Protein AF-A0A2D9CHG6-F1 (afdb_monomer)

Solvent-accessible surface area (backbone atoms only — not comparable to full-atom values): 5883 Å² total; per-residue (Å²): 114,49,80,41,68,62,41,70,30,43,48,50,45,22,53,88,40,38,80,53,91,64,85,83,32,70,37,60,97,46,50,73,53,74,99,77,63,99,70,51,74,92,71,81,63,42,44,65,33,97,81,36,70,49,79,30,78,71,52,93,71,88,81,91,80,87,86,86,68,103,59,69,75,52,68,67,57,43,32,50,53,37,67,74,51,54,76,80,78,112

Radius of gyration: 15.0 Å; Cα contacts (8 Å, |Δi|>4): 103; chains: 1; bounding box: 37×28×34 Å

pLDDT: mean 93.23, std 3.91, range [78.88, 98.38]

Foldseek 3Di:
DDWFDQLAFAIWDDDLLHTDDDDPRGPNVRRPHDPDDPQADDDDQFDADPNNPDTDNGHPDDDDDDDDDPHGDDSVRSNVVSVVCVVVPD

Structure (mmCIF, N/CA/C/O backbone):
data_AF-A0A2D9CHG6-F1
#
_entry.id   AF-A0A2D9CHG6-F1
#
loop_
_atom_site.group_PDB
_atom_site.id
_atom_site.type_symbol
_atom_site.label_atom_id
_atom_site.label_alt_id
_atom_site.label_comp_id
_atom_site.label_asym_id
_atom_site.label_entity_id
_atom_site.label_seq_id
_atom_site.pdbx_PDB_ins_code
_atom_site.Cartn_x
_atom_site.Cartn_y
_atom_site.Cartn_z
_atom_site.occupancy
_atom_site.B_iso_or_equiv
_atom_site.auth_seq_id
_atom_site.auth_comp_id
_atom_site.auth_asym_id
_atom_site.auth_atom_id
_atom_site.pdbx_PDB_model_num
ATOM 1 N N . ILE A 1 1 ? -6.969 -3.861 3.722 1.00 93.69 1 ILE A N 1
ATOM 2 C CA . ILE A 1 1 ? -5.521 -3.563 3.611 1.00 93.69 1 ILE A CA 1
ATOM 3 C C . ILE A 1 1 ? -5.358 -2.131 3.127 1.00 93.69 1 ILE A C 1
ATOM 5 O O . ILE A 1 1 ? -6.061 -1.751 2.195 1.00 93.69 1 ILE A O 1
ATOM 9 N N . THR A 1 2 ? -4.447 -1.373 3.735 1.00 96.94 2 THR A N 1
ATOM 10 C CA . THR A 1 2 ? -4.045 -0.029 3.294 1.00 96.94 2 THR A CA 1
ATOM 11 C C . THR A 1 2 ? -2.523 0.046 3.248 1.00 96.94 2 THR A C 1
ATOM 13 O O . THR A 1 2 ? -1.878 -0.223 4.255 1.00 96.94 2 THR A O 1
ATOM 16 N N . GLY A 1 3 ? -1.950 0.399 2.096 1.00 95.75 3 GLY A N 1
ATOM 17 C CA . GLY A 1 3 ? -0.525 0.714 1.964 1.00 95.75 3 GLY A CA 1
ATOM 18 C C . GLY A 1 3 ? -0.304 2.225 1.998 1.00 95.75 3 GLY A C 1
ATOM 19 O O . GLY A 1 3 ? -1.085 2.968 1.403 1.00 95.75 3 GLY A O 1
ATOM 20 N N . VAL A 1 4 ? 0.741 2.674 2.688 1.00 95.44 4 VAL A N 1
ATOM 21 C CA . VAL A 1 4 ? 1.113 4.087 2.814 1.00 95.44 4 VAL A CA 1
ATOM 22 C C . VAL A 1 4 ? 2.558 4.260 2.372 1.00 95.44 4 VAL A C 1
ATOM 24 O O . VAL A 1 4 ? 3.443 3.603 2.907 1.00 95.44 4 VAL A O 1
ATOM 27 N N . TRP A 1 5 ? 2.776 5.156 1.414 1.00 93.69 5 TRP A N 1
ATOM 28 C CA . TRP A 1 5 ? 4.089 5.616 0.970 1.00 93.69 5 TRP A CA 1
ATOM 29 C C . TRP A 1 5 ? 4.220 7.087 1.355 1.00 93.69 5 TRP A C 1
ATOM 31 O O . TRP A 1 5 ? 3.480 7.919 0.822 1.00 93.69 5 TRP A O 1
ATOM 41 N N . ASP A 1 6 ? 5.105 7.406 2.298 1.00 92.00 6 ASP A N 1
ATOM 42 C CA . ASP A 1 6 ? 5.200 8.760 2.856 1.00 92.00 6 ASP A CA 1
ATOM 43 C C . ASP A 1 6 ? 6.102 9.713 2.051 1.00 92.00 6 ASP A C 1
ATOM 45 O O . ASP A 1 6 ? 6.041 10.924 2.265 1.00 92.00 6 ASP A O 1
ATOM 49 N N . ARG A 1 7 ? 6.872 9.180 1.086 1.00 91.75 7 ARG A N 1
ATOM 50 C CA . ARG A 1 7 ? 7.912 9.886 0.303 1.00 91.75 7 ARG A CA 1
ATOM 51 C C . ARG A 1 7 ? 9.056 10.454 1.158 1.00 91.75 7 ARG A C 1
ATOM 53 O O . ARG A 1 7 ? 9.744 11.363 0.701 1.00 91.75 7 ARG A O 1
ATOM 60 N N . SER A 1 8 ? 9.220 9.970 2.381 1.00 91.62 8 SER A N 1
ATO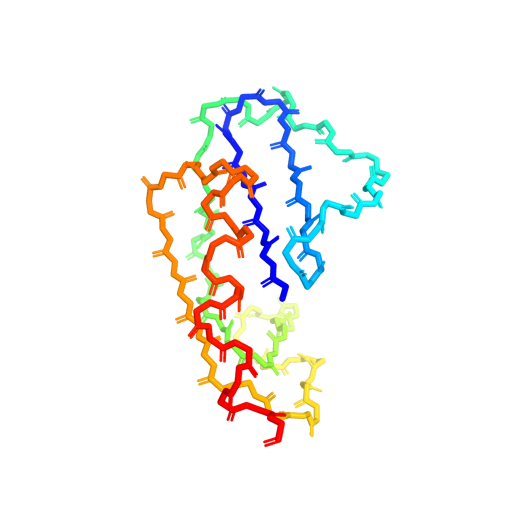M 61 C CA . SER A 1 8 ? 10.133 10.491 3.400 1.00 91.62 8 SER A CA 1
ATOM 62 C C . SER A 1 8 ? 10.686 9.349 4.263 1.00 91.62 8 SER A C 1
ATOM 64 O O . SER A 1 8 ? 10.688 9.416 5.495 1.00 91.62 8 SER A O 1
ATOM 66 N N . GLY A 1 9 ? 11.146 8.290 3.606 1.00 88.25 9 GLY A N 1
ATOM 67 C CA . GLY A 1 9 ? 11.893 7.221 4.244 1.00 88.25 9 GLY A CA 1
ATOM 68 C C . GLY A 1 9 ? 11.071 6.036 4.728 1.00 88.25 9 GLY A C 1
ATOM 69 O O . GLY A 1 9 ? 11.689 5.040 5.086 1.00 88.25 9 GLY A O 1
ATOM 70 N N . ASN A 1 10 ? 9.729 6.061 4.698 1.00 89.81 10 ASN A N 1
ATOM 71 C CA . ASN A 1 10 ? 8.935 4.941 5.216 1.00 89.81 10 ASN A CA 1
ATOM 72 C C . ASN A 1 10 ? 7.817 4.454 4.282 1.00 89.81 10 ASN A C 1
ATOM 74 O O . ASN A 1 10 ? 7.035 5.212 3.697 1.00 89.81 10 ASN A O 1
ATOM 78 N N . VAL A 1 11 ? 7.671 3.130 4.236 1.00 93.19 11 VAL A N 1
ATOM 79 C CA . VAL A 1 11 ? 6.463 2.458 3.758 1.00 93.19 11 VAL A CA 1
ATOM 80 C C . VAL A 1 11 ? 5.804 1.687 4.899 1.00 93.19 11 VAL A C 1
ATOM 82 O O . VAL A 1 11 ? 6.466 0.980 5.655 1.00 93.19 11 VAL A O 1
ATOM 85 N N . SER A 1 12 ? 4.481 1.786 5.003 1.00 94.44 12 SER A N 1
ATOM 86 C CA . SER A 1 12 ? 3.701 1.095 6.036 1.00 94.44 12 SER A CA 1
ATOM 87 C C . SER A 1 12 ? 2.540 0.332 5.418 1.00 94.44 12 SER A C 1
ATOM 89 O O . SER A 1 12 ? 1.908 0.795 4.465 1.00 94.44 12 SER A O 1
ATOM 91 N N . ILE A 1 13 ? 2.219 -0.827 5.989 1.00 96.25 13 ILE A N 1
ATOM 92 C CA . ILE A 1 13 ? 1.044 -1.619 5.622 1.00 96.25 13 ILE A CA 1
ATOM 93 C C . ILE A 1 13 ? 0.141 -1.728 6.843 1.00 96.25 13 ILE A C 1
ATOM 95 O O . ILE A 1 13 ? 0.606 -1.943 7.956 1.00 96.25 13 ILE A O 1
ATOM 99 N N . TYR A 1 14 ? -1.159 -1.571 6.618 1.00 97.50 14 TYR A N 1
ATOM 100 C CA . TYR A 1 14 ? -2.188 -1.736 7.629 1.00 97.50 14 TYR A CA 1
ATOM 101 C C . TYR A 1 14 ? -3.151 -2.844 7.208 1.00 97.50 14 TYR A C 1
ATOM 103 O O . TYR A 1 14 ? -3.701 -2.819 6.097 1.00 97.50 14 TYR A O 1
ATOM 111 N N . VAL A 1 15 ? -3.404 -3.784 8.112 1.00 96.62 15 VAL A N 1
ATOM 112 C CA . VAL A 1 15 ? -4.419 -4.833 7.979 1.00 96.62 15 VAL A CA 1
ATOM 113 C C . VAL A 1 15 ? -5.515 -4.535 8.996 1.00 96.62 15 VAL A C 1
ATOM 115 O O . VAL A 1 15 ? -5.238 -4.247 10.156 1.00 96.62 15 VAL A O 1
ATOM 118 N N . ASP A 1 16 ? -6.764 -4.491 8.530 1.00 95.88 16 ASP A N 1
ATOM 119 C CA . ASP A 1 16 ? -7.944 -4.224 9.367 1.00 95.88 16 ASP A CA 1
ATOM 120 C C . ASP A 1 16 ? -7.842 -2.961 10.241 1.00 95.88 16 ASP A C 1
ATOM 122 O O . ASP A 1 16 ? -8.282 -2.913 11.388 1.00 95.88 16 ASP A O 1
ATOM 126 N N . GLY A 1 17 ? -7.234 -1.910 9.682 1.00 97.00 17 GLY A N 1
ATOM 127 C CA . GLY A 1 17 ? -7.060 -0.618 10.348 1.00 97.00 17 GLY A CA 1
ATOM 128 C C . GLY A 1 17 ? -5.857 -0.532 11.296 1.00 97.00 17 GLY A C 1
ATOM 129 O O . GLY A 1 17 ? -5.589 0.551 11.809 1.00 97.00 17 GLY A O 1
ATOM 130 N N . THR A 1 18 ? -5.112 -1.621 11.496 1.00 97.56 18 THR A N 1
ATOM 131 C CA . THR A 1 18 ? -3.955 -1.695 12.403 1.00 97.56 18 THR A CA 1
ATOM 132 C C . THR A 1 18 ? -2.662 -1.857 11.611 1.00 97.56 18 THR A C 1
ATOM 134 O O . THR A 1 18 ? -2.651 -2.555 10.600 1.00 97.56 18 THR A O 1
ATOM 137 N N . ALA A 1 19 ? -1.581 -1.198 12.041 1.00 96.00 19 ALA A N 1
ATOM 138 C CA . ALA A 1 19 ? -0.276 -1.328 11.395 1.00 96.00 19 ALA A CA 1
ATOM 139 C C . ALA A 1 19 ? 0.247 -2.763 11.532 1.00 96.00 19 ALA A C 1
ATOM 141 O O . ALA A 1 19 ? 0.210 -3.336 12.620 1.00 96.00 19 ALA A O 1
ATOM 142 N N . ASP A 1 20 ? 0.737 -3.315 10.430 1.00 95.88 20 ASP A N 1
ATOM 143 C CA . ASP A 1 20 ? 1.411 -4.6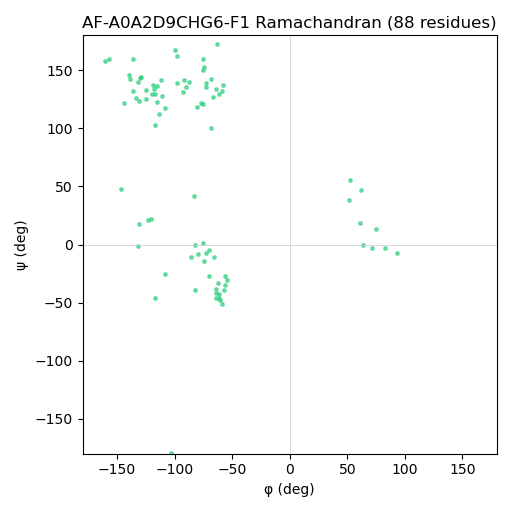06 10.389 1.00 95.88 20 ASP A CA 1
ATOM 144 C C . ASP A 1 20 ? 2.936 -4.414 10.405 1.00 95.88 20 ASP A C 1
ATOM 146 O O . ASP A 1 20 ? 3.451 -3.324 10.136 1.00 95.88 20 ASP A O 1
ATOM 150 N N . THR A 1 21 ? 3.676 -5.471 10.728 1.00 91.62 21 THR A N 1
ATOM 151 C CA . THR A 1 21 ? 5.141 -5.435 10.742 1.00 91.62 21 THR A CA 1
ATOM 152 C C . THR A 1 21 ? 5.683 -5.600 9.331 1.00 91.62 21 THR A C 1
ATOM 154 O O . THR A 1 21 ? 5.504 -6.639 8.700 1.00 91.62 21 THR A O 1
ATOM 157 N N . VAL A 1 22 ? 6.403 -4.589 8.847 1.00 85.50 22 VAL A N 1
ATOM 158 C CA . VAL A 1 22 ? 7.056 -4.620 7.535 1.00 85.50 22 VAL A CA 1
ATOM 159 C C . VAL A 1 22 ? 8.566 -4.741 7.725 1.00 85.50 22 VAL A C 1
ATOM 161 O O . VAL A 1 22 ? 9.210 -3.855 8.284 1.00 85.50 22 VAL A O 1
ATOM 164 N N . SER A 1 23 ? 9.153 -5.838 7.247 1.00 87.38 23 SER A N 1
ATOM 165 C CA . SER A 1 23 ? 10.608 -5.953 7.110 1.00 87.38 23 SER A CA 1
ATOM 166 C C . SER A 1 23 ? 11.083 -5.086 5.941 1.00 87.38 23 SER A C 1
ATOM 168 O O . SER A 1 23 ? 10.491 -5.165 4.866 1.00 87.38 23 SER A O 1
ATOM 170 N N . ASN A 1 24 ? 12.169 -4.326 6.118 1.00 83.44 24 ASN A N 1
ATOM 171 C CA . ASN A 1 24 ? 12.722 -3.410 5.105 1.00 83.44 24 ASN A CA 1
ATOM 172 C C . ASN A 1 24 ? 11.751 -2.286 4.695 1.00 83.44 24 ASN A C 1
ATOM 174 O O . ASN A 1 24 ? 11.555 -2.022 3.512 1.00 83.44 24 ASN A O 1
ATOM 178 N N . ALA A 1 25 ? 11.140 -1.628 5.683 1.00 85.50 25 ALA A N 1
ATOM 179 C CA . ALA A 1 25 ? 10.241 -0.489 5.479 1.00 85.50 25 ALA A CA 1
ATOM 180 C C . ALA A 1 25 ? 10.950 0.821 5.068 1.00 85.50 25 ALA A C 1
ATOM 182 O O . ALA A 1 25 ? 10.274 1.804 4.770 1.00 85.50 25 ALA A O 1
ATOM 183 N N . ASP A 1 26 ? 12.285 0.840 5.076 1.00 89.62 26 ASP A N 1
ATOM 184 C CA . ASP A 1 26 ? 13.097 2.010 4.739 1.00 89.62 26 ASP A CA 1
ATOM 185 C C . ASP A 1 26 ? 13.108 2.247 3.222 1.00 89.62 26 ASP A C 1
ATOM 187 O O . ASP A 1 26 ? 13.522 1.388 2.439 1.00 89.62 26 ASP A O 1
ATOM 191 N N . ILE A 1 27 ? 12.650 3.430 2.821 1.00 90.12 27 ILE A N 1
ATOM 192 C CA . ILE A 1 27 ? 12.646 3.907 1.434 1.00 90.12 27 ILE A CA 1
ATOM 193 C C . ILE A 1 27 ? 13.450 5.204 1.271 1.00 90.12 27 ILE A C 1
ATOM 195 O O . ILE A 1 27 ? 13.226 5.928 0.310 1.00 90.12 27 ILE A O 1
ATOM 199 N N . SER A 1 28 ? 14.384 5.508 2.175 1.00 93.31 28 SER A N 1
ATOM 200 C CA . SER A 1 28 ? 15.177 6.753 2.179 1.00 93.31 28 SER A CA 1
ATOM 201 C C . SER A 1 28 ? 15.918 7.024 0.865 1.00 93.31 28 SER A C 1
ATOM 203 O O . SER A 1 28 ? 16.079 8.170 0.451 1.00 93.31 28 SER A O 1
ATOM 205 N N . ALA A 1 29 ? 16.311 5.971 0.142 1.00 93.00 29 ALA A N 1
ATOM 206 C CA . ALA A 1 29 ? 16.896 6.079 -1.198 1.00 93.00 29 ALA A CA 1
ATOM 207 C C . ALA A 1 29 ? 15.924 6.625 -2.269 1.00 93.00 29 ALA A C 1
ATOM 209 O O . ALA A 1 29 ? 16.340 6.900 -3.392 1.00 93.00 29 ALA A O 1
ATOM 210 N N . LEU A 1 30 ? 14.636 6.735 -1.942 1.00 91.50 30 LEU A N 1
ATOM 211 C CA . LEU A 1 30 ? 13.530 7.153 -2.804 1.00 91.50 30 LEU A CA 1
ATOM 212 C C . LEU A 1 30 ? 12.798 8.374 -2.209 1.00 91.50 30 LEU A C 1
ATOM 214 O O . LEU A 1 30 ? 11.639 8.637 -2.543 1.00 91.50 30 LEU A O 1
ATOM 218 N N . ASP A 1 31 ? 13.459 9.120 -1.320 1.00 92.94 31 ASP A N 1
ATOM 219 C CA . ASP A 1 31 ? 12.911 10.329 -0.709 1.00 92.94 31 ASP A CA 1
ATOM 220 C C . ASP A 1 31 ? 12.538 11.376 -1.756 1.00 92.94 31 ASP A C 1
ATOM 222 O O . ASP A 1 31 ? 13.296 11.696 -2.670 1.00 92.94 31 ASP A O 1
ATOM 226 N N . GLY A 1 32 ? 11.329 11.918 -1.626 1.00 91.38 32 GLY A N 1
ATOM 227 C CA . GLY A 1 32 ? 10.780 12.874 -2.579 1.00 91.38 32 GLY A CA 1
ATOM 228 C C . GLY A 1 32 ? 10.393 12.273 -3.933 1.00 91.38 32 GLY A C 1
ATOM 229 O O . GLY A 1 32 ? 9.787 12.982 -4.739 1.00 91.38 32 GLY A O 1
ATOM 230 N N . GLU A 1 33 ? 10.626 10.986 -4.190 1.00 91.62 33 GLU A N 1
ATOM 231 C CA . GLU A 1 33 ? 10.255 10.370 -5.463 1.00 91.62 33 GLU A CA 1
ATOM 232 C C . GLU A 1 33 ? 8.742 10.133 -5.573 1.00 91.62 33 GLU A C 1
ATOM 234 O O . GLU A 1 33 ? 8.008 9.983 -4.585 1.00 91.62 33 GLU A O 1
ATOM 239 N N . ASN A 1 34 ? 8.254 10.130 -6.814 1.00 88.62 34 ASN A N 1
ATOM 240 C CA . ASN A 1 34 ? 6.879 9.760 -7.136 1.00 88.62 34 ASN A CA 1
ATOM 241 C C . ASN A 1 34 ? 6.804 8.262 -7.447 1.00 88.62 34 ASN A C 1
ATOM 243 O O . ASN A 1 34 ? 7.639 7.739 -8.186 1.00 88.62 34 ASN A O 1
ATOM 247 N N . ILE A 1 35 ? 5.735 7.588 -7.008 1.00 87.00 35 ILE A N 1
ATOM 248 C CA . ILE A 1 35 ? 5.422 6.242 -7.507 1.00 87.00 35 ILE A CA 1
ATOM 249 C C . ILE A 1 35 ? 5.005 6.377 -8.971 1.00 87.00 35 ILE A C 1
ATOM 251 O O . ILE A 1 35 ? 3.878 6.761 -9.287 1.00 87.00 35 ILE A O 1
ATOM 255 N N . SER A 1 36 ? 5.929 6.077 -9.877 1.00 86.19 36 SER A N 1
ATOM 256 C CA . SER A 1 36 ? 5.699 6.162 -11.312 1.00 86.19 36 SER A CA 1
ATOM 257 C C . SER A 1 36 ? 6.327 4.974 -12.028 1.00 86.19 36 SER A C 1
ATOM 259 O O . SER A 1 36 ? 7.394 4.484 -11.666 1.00 86.19 36 SER A O 1
ATOM 261 N N . HIS A 1 37 ? 5.639 4.479 -13.054 1.00 85.69 37 HIS A N 1
ATOM 262 C CA . HIS A 1 37 ? 6.183 3.461 -13.940 1.00 85.69 37 HIS A CA 1
ATOM 263 C C . HIS A 1 37 ? 5.688 3.720 -15.363 1.00 85.69 37 HIS A C 1
ATOM 265 O O . HIS A 1 37 ? 4.488 3.733 -15.622 1.00 85.69 37 HIS A O 1
ATOM 271 N N . SER A 1 38 ? 6.607 3.915 -16.309 1.00 84.81 38 SER A N 1
ATOM 272 C CA . SER A 1 38 ? 6.285 4.379 -17.671 1.00 84.81 38 SER A CA 1
ATOM 273 C C . SER A 1 38 ? 5.635 3.322 -18.569 1.00 84.81 38 SER A C 1
ATOM 275 O O . SER A 1 38 ? 5.106 3.644 -19.628 1.00 84.81 38 SER A O 1
ATOM 277 N N . SER A 1 39 ? 5.688 2.047 -18.174 1.0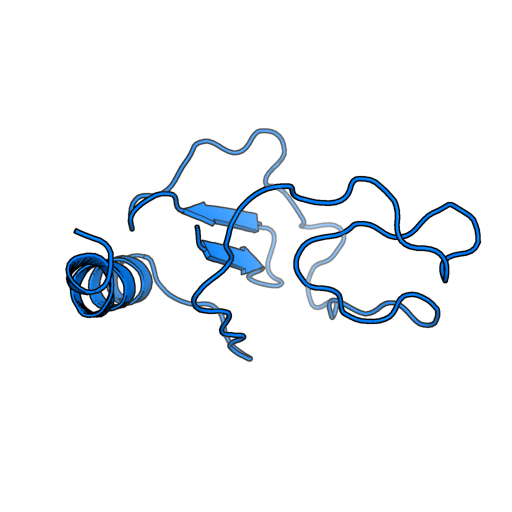0 87.75 39 SER A N 1
ATOM 278 C CA . SER A 1 39 ? 5.291 0.916 -19.031 1.00 87.75 39 SER A CA 1
ATOM 279 C C . SER A 1 39 ? 4.352 -0.097 -18.372 1.00 87.75 39 SER A C 1
ATOM 281 O O . SER A 1 39 ? 3.939 -1.050 -19.026 1.00 87.75 39 SER A O 1
ATOM 283 N N . ILE A 1 40 ? 3.984 0.097 -17.100 1.00 89.19 40 ILE A N 1
ATOM 284 C CA . ILE A 1 40 ? 3.052 -0.791 -16.387 1.00 89.19 40 ILE A CA 1
ATOM 285 C C . ILE A 1 40 ? 1.812 0.030 -16.063 1.00 89.19 40 ILE A C 1
ATOM 287 O O . ILE A 1 40 ? 1.898 1.076 -15.429 1.00 89.19 40 ILE A O 1
ATOM 291 N N . ARG A 1 41 ? 0.657 -0.449 -16.527 1.00 87.69 41 ARG A N 1
ATOM 292 C CA . ARG A 1 41 ? -0.641 0.151 -16.206 1.00 87.69 41 ARG A CA 1
ATOM 293 C C . ARG A 1 41 ? -1.039 -0.208 -14.777 1.00 87.69 41 ARG A C 1
ATOM 295 O O . ARG A 1 41 ? -0.711 -1.300 -14.313 1.00 87.69 41 ARG A O 1
ATOM 302 N N . PHE A 1 42 ? -1.797 0.675 -14.129 1.00 89.62 42 PHE A N 1
ATOM 303 C CA . PHE A 1 42 ? -2.474 0.354 -12.875 1.00 89.62 42 PHE A CA 1
ATOM 304 C C . PHE A 1 42 ? -3.412 -0.846 -13.071 1.00 89.62 42 PHE A C 1
ATOM 306 O O . PHE A 1 42 ? -4.100 -0.943 -14.092 1.00 89.62 42 PHE A O 1
ATOM 313 N N . ARG A 1 43 ? -3.409 -1.777 -12.115 1.00 92.12 43 ARG A N 1
ATOM 314 C CA . ARG A 1 43 ? -4.164 -3.033 -12.167 1.00 92.12 43 ARG A CA 1
ATOM 315 C C . ARG A 1 43 ? -4.750 -3.329 -10.798 1.00 92.12 43 ARG A C 1
ATOM 317 O O . ARG A 1 43 ? -4.117 -3.070 -9.780 1.00 92.12 43 ARG A O 1
ATOM 324 N N . ILE A 1 44 ? -5.932 -3.930 -10.801 1.00 95.38 44 ILE A N 1
ATOM 325 C CA . ILE A 1 44 ? -6.575 -4.495 -9.617 1.00 95.38 44 ILE A CA 1
ATOM 326 C C . ILE A 1 44 ? -6.718 -6.001 -9.867 1.00 95.38 44 ILE A C 1
ATOM 328 O O . ILE A 1 44 ? -7.091 -6.409 -10.966 1.00 95.38 44 ILE A O 1
ATOM 332 N N . GLY A 1 45 ? -6.370 -6.828 -8.876 1.00 96.12 45 GLY A N 1
ATOM 333 C CA . GLY A 1 45 ? -6.537 -8.288 -8.938 1.00 96.12 45 GLY A CA 1
ATOM 334 C C . GLY A 1 45 ? -5.538 -9.046 -9.823 1.00 96.12 45 GLY A C 1
ATOM 335 O O . GLY A 1 45 ? -5.764 -10.213 -10.129 1.00 96.12 45 GLY A O 1
ATOM 336 N N . SER A 1 46 ? -4.446 -8.412 -10.260 1.00 95.94 46 SER A N 1
ATOM 337 C CA . SER A 1 46 ? -3.376 -9.077 -11.017 1.00 95.94 46 SER A CA 1
ATOM 338 C C . SER A 1 46 ? -2.044 -8.340 -10.903 1.00 95.94 46 SER A C 1
ATOM 340 O O . SER A 1 46 ? -2.007 -7.140 -10.627 1.00 95.94 46 SER A O 1
ATOM 342 N N . TYR A 1 47 ? -0.958 -9.053 -11.184 1.00 94.06 47 TYR A N 1
ATOM 343 C CA . TYR A 1 47 ? 0.367 -8.503 -11.455 1.00 94.06 47 TYR A CA 1
ATOM 344 C C . TYR A 1 47 ? 0.638 -8.440 -12.971 1.00 94.06 47 TYR A C 1
ATOM 3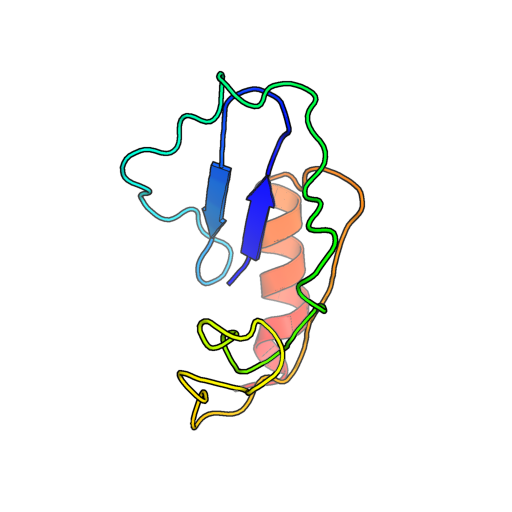46 O O . TYR A 1 47 ? -0.105 -9.003 -13.776 1.00 94.06 47 TYR A O 1
ATOM 354 N N . ALA A 1 48 ? 1.691 -7.735 -13.389 1.00 94.38 48 ALA A N 1
ATOM 355 C CA . ALA A 1 48 ? 2.110 -7.693 -14.789 1.00 94.38 48 ALA A CA 1
ATOM 356 C C . ALA A 1 48 ? 3.169 -8.772 -15.070 1.00 94.38 48 ALA A C 1
ATOM 358 O O . ALA A 1 48 ? 4.156 -8.874 -14.350 1.00 94.38 48 ALA A O 1
ATOM 359 N N . ALA A 1 49 ? 3.003 -9.555 -16.137 1.00 94.62 49 ALA A N 1
ATOM 360 C CA . ALA A 1 49 ? 4.061 -10.441 -16.622 1.00 94.62 49 ALA A CA 1
ATOM 361 C C . ALA A 1 49 ? 5.292 -9.634 -17.092 1.00 94.62 49 ALA A C 1
ATOM 363 O O . ALA A 1 49 ? 5.225 -8.414 -17.244 1.00 94.62 49 ALA A O 1
ATOM 364 N N . ASN A 1 50 ? 6.401 -10.308 -17.415 1.00 93.81 50 ASN A N 1
ATOM 365 C CA . ASN A 1 50 ? 7.645 -9.653 -17.861 1.00 93.81 50 ASN A CA 1
ATOM 366 C C . ASN A 1 50 ? 7.465 -8.744 -19.091 1.00 93.81 50 ASN A C 1
ATOM 368 O O . ASN A 1 50 ? 8.179 -7.756 -19.246 1.00 93.81 50 ASN A O 1
ATOM 372 N N . ASN A 1 51 ? 6.477 -9.031 -19.944 1.00 93.56 51 ASN A N 1
ATOM 373 C CA . ASN A 1 51 ? 6.119 -8.177 -21.080 1.00 93.56 51 ASN A CA 1
ATOM 374 C C . ASN A 1 51 ? 5.351 -6.898 -20.682 1.00 93.56 51 ASN A C 1
ATOM 376 O O . ASN A 1 51 ? 4.944 -6.140 -21.558 1.00 93.56 51 ASN A O 1
ATOM 380 N N . LYS A 1 52 ? 5.112 -6.673 -19.382 1.00 92.31 52 LYS A N 1
ATOM 381 C CA . LYS A 1 52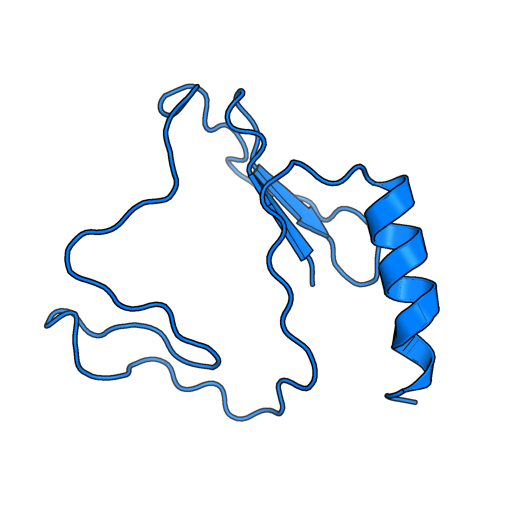 ? 4.446 -5.514 -18.758 1.00 92.31 52 LYS A CA 1
ATOM 382 C C . LYS A 1 52 ? 2.970 -5.316 -19.144 1.00 92.31 52 LYS A C 1
ATOM 384 O O . LYS A 1 52 ? 2.292 -4.416 -18.636 1.00 92.31 52 LYS A O 1
ATOM 389 N N . VAL A 1 53 ? 2.433 -6.187 -19.998 1.00 91.50 53 VAL A N 1
ATOM 390 C CA . VAL A 1 53 ? 1.101 -6.062 -20.605 1.00 91.50 53 VAL A CA 1
ATOM 391 C C . VAL A 1 53 ? 0.184 -7.210 -20.197 1.00 91.50 53 VAL A C 1
ATOM 393 O O . VAL A 1 53 ? -0.955 -6.953 -19.799 1.00 91.50 53 VAL A O 1
ATOM 396 N N . SER A 1 54 ? 0.658 -8.451 -20.246 1.00 94.31 54 SER A N 1
ATOM 397 C CA . SER A 1 54 ? -0.155 -9.614 -19.894 1.00 94.31 54 SER A CA 1
ATOM 398 C C . SER A 1 54 ? -0.382 -9.680 -18.381 1.00 94.31 54 SER A C 1
ATOM 400 O O . SER A 1 54 ? 0.552 -9.409 -17.621 1.00 94.31 54 SER A O 1
ATOM 402 N N . PRO A 1 55 ? -1.598 -10.020 -17.920 1.00 94.50 55 PRO A N 1
ATOM 403 C CA . PRO A 1 55 ? -1.828 -10.277 -16.507 1.00 94.50 55 PRO A CA 1
ATOM 404 C C . PRO A 1 55 ? -1.116 -11.570 -16.078 1.00 94.50 55 PRO A C 1
ATOM 406 O O . PRO A 1 55 ? -1.075 -12.548 -16.821 1.00 94.50 55 PRO A O 1
ATOM 409 N N . LEU A 1 56 ? -0.567 -11.561 -14.870 1.00 96.44 56 LEU A N 1
ATOM 410 C CA . LEU A 1 56 ? 0.054 -12.690 -14.177 1.00 96.44 56 LEU A CA 1
ATOM 411 C C . LEU A 1 56 ? -0.428 -12.675 -12.717 1.00 96.44 56 LEU A C 1
ATOM 413 O O . LEU A 1 56 ? -0.861 -11.629 -12.242 1.00 96.44 56 LEU A O 1
ATOM 417 N N . LEU A 1 57 ? -0.353 -13.800 -11.998 1.00 95.75 57 LEU A N 1
ATOM 418 C CA . LEU A 1 57 ? -0.755 -13.893 -10.581 1.00 95.75 57 LEU A CA 1
ATOM 419 C C . LEU A 1 57 ? -2.180 -13.356 -10.339 1.00 95.75 57 LEU A C 1
ATOM 421 O O . LEU A 1 57 ? -2.389 -12.424 -9.562 1.00 95.75 57 LEU A O 1
ATOM 425 N N . LEU A 1 58 ? -3.155 -13.903 -11.070 1.00 96.94 58 LEU A N 1
ATOM 426 C CA . LEU A 1 58 ? -4.558 -13.510 -10.940 1.00 96.94 58 LEU A CA 1
ATOM 427 C C . LEU A 1 58 ? -5.066 -13.808 -9.524 1.00 96.94 58 LEU A C 1
ATOM 429 O O . LEU A 1 58 ? -4.917 -14.926 -9.032 1.00 96.94 58 LEU A O 1
ATOM 433 N N . TRP A 1 59 ? -5.687 -12.816 -8.889 1.00 96.81 59 TRP A N 1
ATOM 434 C CA . TRP A 1 59 ? -6.334 -12.985 -7.593 1.00 96.81 59 TRP A CA 1
ATOM 435 C C . TRP A 1 59 ? -7.682 -13.701 -7.773 1.00 96.81 59 TRP A C 1
ATOM 437 O O . TRP A 1 59 ? -8.537 -13.180 -8.489 1.00 96.81 59 TRP A O 1
ATOM 447 N N . PRO A 1 60 ? -7.912 -14.863 -7.133 1.00 96.50 60 PRO A N 1
ATOM 448 C CA . PRO A 1 60 ? -9.147 -15.627 -7.314 1.00 96.50 60 PRO A CA 1
ATOM 449 C C . PRO A 1 60 ? -10.325 -15.121 -6.459 1.00 96.50 60 PRO A C 1
ATOM 451 O O . PRO A 1 60 ? -11.401 -15.711 -6.502 1.00 96.50 60 PRO A O 1
ATOM 454 N N . GLY A 1 61 ? -10.134 -14.073 -5.650 1.00 94.75 61 GLY A N 1
ATOM 455 C CA . GLY A 1 61 ? -11.156 -13.539 -4.748 1.00 94.75 61 GLY A CA 1
ATOM 456 C C . GLY A 1 61 ? -11.820 -12.249 -5.237 1.00 94.75 61 GLY A C 1
ATOM 457 O O . GLY A 1 61 ? -11.481 -11.689 -6.277 1.00 94.75 61 GLY A O 1
ATOM 458 N N . ASN A 1 62 ? -12.744 -11.735 -4.426 1.00 93.81 62 ASN A N 1
ATOM 459 C CA . ASN A 1 62 ? -13.441 -10.479 -4.698 1.00 93.81 62 ASN A CA 1
ATOM 460 C C . ASN A 1 62 ? -12.686 -9.286 -4.094 1.00 93.81 62 ASN A C 1
ATOM 462 O O . ASN A 1 62 ? -12.267 -9.332 -2.939 1.00 93.81 62 ASN A O 1
ATOM 466 N N . ILE A 1 63 ? -12.553 -8.200 -4.858 1.00 94.75 63 ILE A N 1
ATOM 467 C CA . ILE A 1 63 ? -12.014 -6.915 -4.388 1.00 94.75 63 ILE A CA 1
ATOM 468 C C . ILE A 1 63 ? -13.138 -5.888 -4.508 1.00 94.75 63 ILE A C 1
ATOM 470 O O . ILE A 1 63 ? -13.466 -5.451 -5.606 1.00 94.75 63 ILE A O 1
ATOM 474 N N . ALA A 1 64 ? -13.760 -5.539 -3.382 1.00 93.62 64 ALA A N 1
ATOM 475 C CA . ALA A 1 64 ? -14.984 -4.737 -3.393 1.00 93.62 64 ALA A CA 1
ATOM 476 C C . ALA A 1 64 ? -14.742 -3.226 -3.532 1.00 93.62 64 ALA A C 1
ATOM 478 O O . ALA A 1 64 ? -15.481 -2.540 -4.231 1.00 93.62 64 ALA A O 1
ATOM 479 N N . THR A 1 65 ? -13.709 -2.705 -2.866 1.00 92.88 65 THR A N 1
ATOM 480 C CA . THR A 1 65 ? -13.433 -1.265 -2.804 1.00 92.88 65 THR A CA 1
ATOM 481 C C . THR A 1 65 ? -11.944 -1.020 -3.000 1.00 92.88 65 THR A C 1
ATOM 483 O O . THR A 1 65 ? -11.114 -1.652 -2.349 1.00 92.88 65 THR A O 1
ATOM 486 N N . THR A 1 66 ? -11.591 -0.082 -3.878 1.00 94.94 66 THR A N 1
ATOM 487 C CA . THR A 1 66 ? -10.212 0.388 -4.070 1.00 94.94 66 THR A CA 1
ATOM 488 C C . THR A 1 66 ? -10.215 1.908 -4.107 1.00 94.94 66 THR A C 1
ATOM 490 O O . THR A 1 66 ? -10.965 2.510 -4.871 1.00 94.94 66 THR A O 1
ATOM 493 N N . MET A 1 67 ? -9.400 2.526 -3.255 1.00 95.38 67 MET A N 1
ATOM 494 C CA . MET A 1 67 ? -9.278 3.978 -3.130 1.00 95.38 67 MET A CA 1
ATOM 495 C C . MET A 1 67 ? -7.800 4.362 -3.193 1.00 95.38 67 MET A C 1
ATOM 497 O O . MET A 1 67 ? -6.953 3.639 -2.670 1.00 95.38 67 MET A O 1
ATOM 501 N N . LEU A 1 68 ? -7.501 5.499 -3.820 1.00 94.62 68 LEU A N 1
ATOM 502 C CA . LEU A 1 68 ? -6.161 6.075 -3.895 1.00 94.62 68 LEU A CA 1
ATOM 503 C C . LEU A 1 68 ? -6.210 7.509 -3.368 1.00 94.62 68 LEU A C 1
ATOM 505 O O . LEU A 1 68 ? -7.079 8.286 -3.762 1.00 94.62 68 LEU A O 1
ATOM 509 N N . TYR A 1 69 ? -5.267 7.852 -2.495 1.00 95.81 69 TYR A N 1
ATOM 510 C CA . TYR A 1 69 ? -5.156 9.175 -1.893 1.00 95.81 69 TYR A CA 1
ATOM 511 C C . TYR A 1 69 ? -3.828 9.804 -2.309 1.00 95.81 69 TYR A C 1
ATOM 513 O O . TYR A 1 69 ? -2.775 9.200 -2.134 1.00 95.81 69 TYR A O 1
ATOM 521 N N . PHE A 1 70 ? -3.860 11.038 -2.815 1.00 93.62 70 PHE A N 1
ATOM 522 C CA . PHE A 1 70 ? -2.654 11.806 -3.160 1.00 93.62 70 PHE A CA 1
ATOM 523 C C . PHE A 1 70 ? -2.051 12.510 -1.938 1.00 93.62 70 PHE A C 1
ATOM 525 O O . PHE A 1 70 ? -1.679 13.679 -1.989 1.00 93.62 70 PHE A O 1
ATOM 532 N N . ARG A 1 71 ? -2.022 11.801 -0.809 1.00 94.69 71 ARG A N 1
ATOM 533 C CA . ARG A 1 71 ? -1.422 12.230 0.453 1.00 94.69 71 ARG A CA 1
ATOM 534 C C . ARG A 1 71 ? -1.157 11.020 1.336 1.00 94.69 71 ARG A C 1
ATOM 536 O O . ARG A 1 71 ? -1.848 10.007 1.229 1.00 94.69 71 ARG A O 1
ATOM 543 N N . THR A 1 72 ? -0.235 11.181 2.270 1.00 95.19 72 THR A N 1
ATOM 544 C CA . THR A 1 72 ? -0.023 10.232 3.360 1.00 95.19 72 THR A CA 1
ATOM 545 C C . THR A 1 72 ? -1.242 10.247 4.285 1.00 95.19 72 THR A C 1
ATOM 547 O O . THR A 1 72 ? -1.691 11.313 4.720 1.00 95.19 72 THR A O 1
ATOM 550 N N . LEU A 1 73 ? -1.814 9.073 4.553 1.00 97.62 73 LEU A N 1
ATOM 551 C CA . LEU A 1 73 ? -2.850 8.914 5.574 1.00 97.62 73 LEU A CA 1
ATOM 552 C C . LEU A 1 73 ? -2.191 8.644 6.928 1.00 97.62 73 LEU A C 1
ATOM 554 O O . LEU A 1 73 ? -1.242 7.867 7.014 1.00 97.62 73 LEU A O 1
ATOM 558 N N . SER A 1 74 ? -2.728 9.243 7.985 1.00 97.12 74 SER A N 1
ATOM 559 C CA . SER A 1 74 ? -2.366 8.900 9.362 1.00 97.12 74 SER A CA 1
ATOM 560 C C . SER A 1 74 ? -3.004 7.575 9.801 1.00 97.12 74 SER A C 1
ATOM 562 O O . SER A 1 74 ? -4.031 7.151 9.266 1.00 97.12 74 SER A O 1
ATOM 564 N N . SER A 1 75 ? -2.445 6.940 10.834 1.00 96.88 75 SER A N 1
ATOM 565 C CA . SER A 1 75 ? -3.009 5.714 11.425 1.00 96.88 75 SER A CA 1
ATOM 566 C C . SER A 1 75 ? -4.455 5.899 11.901 1.00 96.88 75 SER A C 1
ATOM 568 O O . SER A 1 75 ? -5.293 5.024 11.683 1.00 96.88 75 SER A O 1
ATOM 570 N N . THR A 1 76 ? -4.776 7.057 12.484 1.00 98.38 76 THR A N 1
ATOM 571 C CA . THR A 1 76 ? -6.137 7.403 12.918 1.00 98.38 76 THR A CA 1
ATOM 572 C C . THR A 1 76 ? -7.115 7.435 11.747 1.00 98.38 76 THR A C 1
ATOM 574 O O . THR A 1 76 ? -8.192 6.847 11.837 1.00 98.38 76 THR A O 1
ATOM 577 N N . GLU A 1 77 ? -6.749 8.071 10.633 1.00 98.38 77 GLU A N 1
ATOM 578 C CA . GLU A 1 77 ? -7.602 8.128 9.438 1.00 98.38 77 GLU A CA 1
ATOM 579 C C . GLU A 1 77 ? -7.818 6.742 8.830 1.00 98.38 77 GLU A C 1
ATOM 581 O O . GLU A 1 77 ? -8.920 6.408 8.398 1.00 98.38 77 GLU A O 1
ATOM 586 N N . ILE A 1 78 ? -6.781 5.905 8.828 1.00 98.31 78 ILE A N 1
ATOM 587 C CA . ILE A 1 78 ? -6.862 4.533 8.321 1.00 98.31 78 ILE A CA 1
ATOM 588 C C . ILE A 1 78 ? -7.829 3.701 9.169 1.00 98.31 78 ILE A C 1
ATOM 590 O O . ILE A 1 78 ? -8.698 3.021 8.617 1.00 98.31 78 IL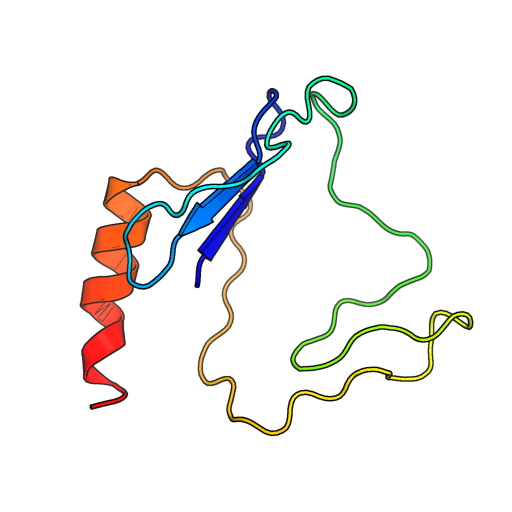E A O 1
ATOM 594 N N . LEU A 1 79 ? -7.734 3.793 10.498 1.00 98.31 79 LEU A N 1
ATOM 595 C CA . LEU A 1 79 ? -8.641 3.103 11.414 1.00 98.31 79 LEU A CA 1
ATOM 596 C C . LEU A 1 79 ? -10.088 3.601 11.269 1.00 98.31 79 LEU A C 1
ATOM 598 O O . LEU A 1 79 ? -11.025 2.799 11.263 1.00 98.31 79 LEU A O 1
ATOM 602 N N . GLN A 1 80 ? -10.283 4.913 11.126 1.00 98.25 80 GLN A N 1
ATOM 603 C CA . GLN A 1 80 ? -11.602 5.500 10.882 1.00 98.25 80 GLN A CA 1
ATOM 604 C C . GLN A 1 80 ? -12.210 4.986 9.571 1.00 98.25 80 GLN A C 1
ATOM 606 O O . GLN A 1 80 ? -13.349 4.517 9.571 1.00 98.25 80 GLN A O 1
ATOM 611 N N . ASN A 1 81 ? -11.442 4.984 8.478 1.00 97.00 81 ASN A N 1
ATOM 612 C CA . ASN A 1 81 ? -11.891 4.477 7.180 1.00 97.00 81 ASN A CA 1
ATOM 613 C C . ASN A 1 81 ? -12.250 2.985 7.234 1.00 97.00 81 ASN A C 1
ATOM 615 O O . ASN A 1 81 ? -13.279 2.581 6.690 1.00 97.00 81 ASN A O 1
ATOM 619 N N . TYR A 1 82 ? -11.441 2.167 7.916 1.00 96.81 82 TYR A N 1
ATOM 620 C CA . TYR A 1 82 ? -11.746 0.750 8.120 1.00 96.81 82 TYR A CA 1
ATOM 621 C C . TYR A 1 82 ? -13.079 0.566 8.855 1.00 96.81 82 TYR A C 1
ATOM 623 O O . TYR A 1 82 ? -13.970 -0.130 8.364 1.0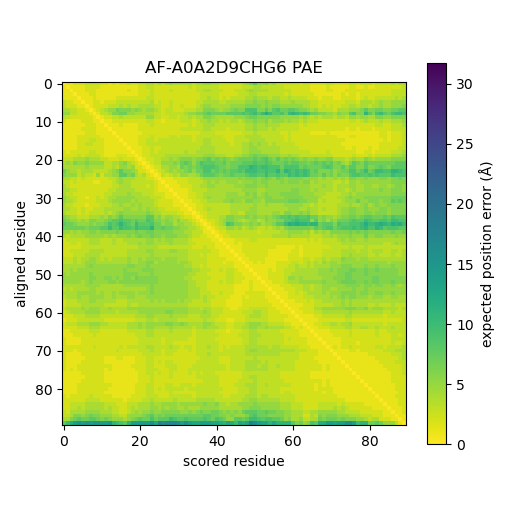0 96.81 82 TYR A O 1
ATOM 631 N N . ASN A 1 83 ? -13.259 1.244 9.991 1.00 97.31 83 ASN A N 1
ATOM 632 C CA . ASN A 1 83 ? -14.485 1.142 10.780 1.00 97.31 83 ASN A CA 1
ATOM 633 C C . ASN A 1 83 ? -15.729 1.626 10.022 1.00 97.31 83 ASN A C 1
ATOM 635 O O . ASN A 1 83 ? -16.801 1.054 10.207 1.00 97.31 83 ASN A O 1
ATOM 639 N N . ALA A 1 84 ? -15.590 2.621 9.143 1.00 96.56 84 ALA A N 1
ATOM 640 C CA . ALA A 1 84 ? -16.687 3.126 8.322 1.00 96.56 84 ALA A CA 1
ATOM 641 C C . ALA A 1 84 ? -17.148 2.141 7.230 1.00 96.56 84 ALA A C 1
ATOM 643 O O . ALA A 1 84 ? -18.303 2.191 6.804 1.00 96.56 84 ALA A O 1
ATOM 644 N N . LEU A 1 85 ? -16.265 1.255 6.752 1.00 93.75 85 LEU A N 1
ATOM 645 C CA . LEU A 1 85 ? -16.541 0.379 5.607 1.00 93.75 85 LEU A CA 1
ATOM 646 C C . LEU A 1 85 ? -16.728 -1.096 5.975 1.00 93.75 85 LEU A C 1
ATOM 648 O O . LEU A 1 85 ? -17.417 -1.801 5.239 1.00 93.75 85 LEU A O 1
ATOM 652 N N . LYS A 1 86 ? -16.153 -1.569 7.089 1.00 93.44 86 LYS A N 1
ATOM 653 C CA . LYS A 1 86 ? -16.104 -3.002 7.437 1.00 93.44 86 LYS A CA 1
ATOM 654 C C . LYS A 1 86 ? -17.479 -3.679 7.488 1.00 93.44 86 LYS A C 1
ATOM 656 O O . LYS A 1 86 ? -17.612 -4.814 7.049 1.00 93.44 86 LYS A O 1
ATOM 661 N N . ASN A 1 87 ? -18.519 -2.958 7.919 1.00 93.69 87 ASN A N 1
ATOM 662 C CA . ASN A 1 87 ? -19.873 -3.508 8.048 1.00 93.69 87 ASN A CA 1
ATOM 663 C C . ASN A 1 87 ? -20.560 -3.806 6.700 1.00 93.69 87 ASN A C 1
ATOM 665 O O . ASN A 1 87 ? -21.662 -4.336 6.686 1.00 93.69 87 ASN A O 1
ATOM 669 N N . ARG A 1 88 ? -19.943 -3.463 5.562 1.00 90.75 88 ARG A N 1
ATOM 670 C CA . ARG A 1 88 ? -20.449 -3.822 4.226 1.00 90.75 88 ARG A CA 1
ATOM 671 C C . ARG A 1 88 ? -20.130 -5.267 3.826 1.00 90.75 88 ARG A C 1
ATOM 673 O O . ARG A 1 88 ? -20.576 -5.696 2.766 1.00 90.75 88 ARG A O 1
ATOM 680 N N . PHE A 1 89 ? -19.320 -5.973 4.616 1.00 87.00 89 PHE A N 1
ATOM 681 C CA . PHE A 1 89 ? -18.733 -7.270 4.260 1.00 87.00 89 PHE A CA 1
ATOM 682 C C . PHE A 1 89 ? -18.911 -8.338 5.350 1.00 87.00 89 PHE A C 1
ATOM 684 O O . PHE A 1 89 ? -18.177 -9.325 5.354 1.00 87.00 89 PHE A O 1
ATOM 691 N N . ILE A 1 90 ? -19.848 -8.114 6.273 1.00 78.88 90 ILE A N 1
ATOM 692 C CA . ILE A 1 90 ? -20.224 -9.025 7.364 1.00 78.88 90 ILE A CA 1
ATOM 693 C C . ILE A 1 90 ? -21.644 -9.545 7.172 1.00 78.88 90 ILE A C 1
ATOM 695 O O . ILE A 1 90 ? -22.441 -8.829 6.523 1.00 78.88 90 I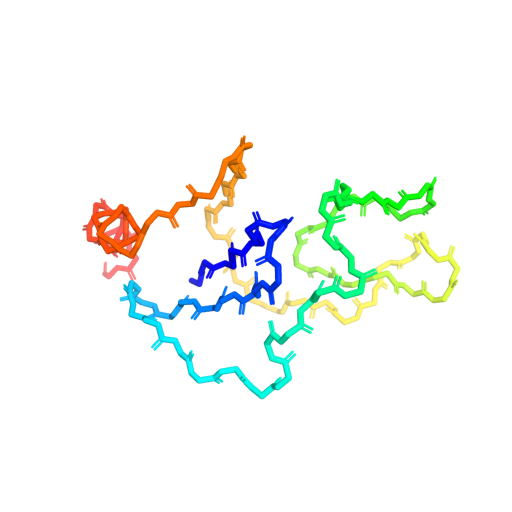LE A O 1
#

Secondary structure (DSSP, 8-state):
-EEEE-SSSBEEEEETTEEPP-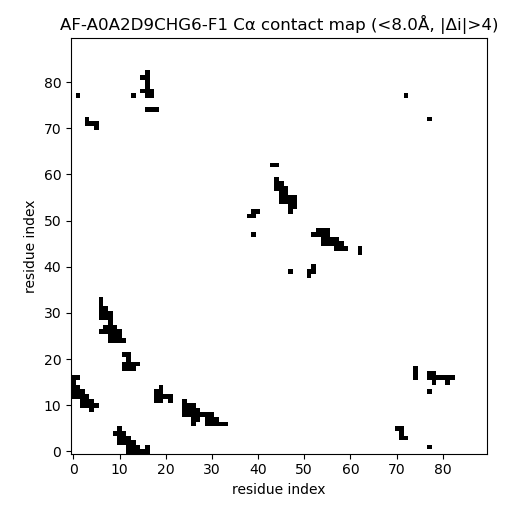TT-B-GGGTT-----SS----SS-EEPTTSSSEES---S--------SSPPPHHHHHHHHHHHGGG--

Mean predicted aligned error: 3.58 Å

Nearest PDB structures (foldseek):
  4qvs-assembly1_A-2  TM=5.417E-01  e=2.071E-01  Acetivibrio thermocellus ATCC 27405

Sequence (90 aa):
ITGVWDRSGNVSIYVDGTADTVSNADISALDGENISHSSIRFRIGSYAANNKVSPLLLWPGNIATTMLYFRTLSSTEILQNYNALKNRFI